Protein AF-A0A924PU69-F1 (afdb_monomer_lite)

Radius of gyration: 33.81 Å; chains: 1; bounding box: 84×43×95 Å

Structure (mmCIF, N/CA/C/O backbone):
data_AF-A0A924PU69-F1
#
_entry.id   AF-A0A924PU69-F1
#
loop_
_atom_site.group_PDB
_atom_site.id
_atom_site.type_symbol
_atom_site.label_atom_id
_atom_site.label_alt_id
_atom_site.label_comp_id
_atom_site.label_asym_id
_atom_site.label_entity_id
_atom_site.label_seq_id
_atom_site.pdbx_PDB_ins_code
_atom_site.Cartn_x
_atom_site.Cartn_y
_atom_site.Cartn_z
_atom_site.occupancy
_atom_site.B_iso_or_equiv
_atom_site.auth_seq_id
_atom_site.auth_comp_id
_atom_site.auth_asym_id
_atom_site.auth_atom_id
_atom_site.pdbx_PDB_model_num
ATOM 1 N N . MET A 1 1 ? -62.034 -9.593 63.056 1.00 43.59 1 MET A N 1
ATOM 2 C CA . MET A 1 1 ? -60.741 -10.066 62.522 1.00 43.59 1 MET A CA 1
ATOM 3 C C . MET A 1 1 ? -60.440 -9.205 61.308 1.00 43.59 1 MET A C 1
ATOM 5 O O . MET A 1 1 ? -61.109 -9.366 60.299 1.00 43.59 1 MET A O 1
ATOM 9 N N . ALA A 1 2 ? -59.582 -8.197 61.458 1.00 50.81 2 ALA A N 1
ATOM 10 C CA . ALA A 1 2 ? -59.195 -7.280 60.389 1.00 50.81 2 ALA A CA 1
ATOM 11 C C . ALA A 1 2 ? -57.712 -7.521 60.105 1.00 50.81 2 ALA A C 1
ATOM 13 O O . ALA A 1 2 ? -56.889 -7.278 60.982 1.00 50.81 2 ALA A O 1
ATOM 14 N N . GLU A 1 3 ? -57.392 -8.026 58.918 1.00 50.47 3 GLU A N 1
ATOM 15 C CA . GLU A 1 3 ? -56.014 -8.175 58.455 1.00 50.47 3 GLU A CA 1
ATOM 16 C C . GLU A 1 3 ? -55.889 -7.415 57.134 1.00 50.47 3 GLU A C 1
ATOM 18 O O . GLU A 1 3 ? -56.268 -7.891 56.068 1.00 50.47 3 GLU A O 1
ATOM 23 N N . SER A 1 4 ? -55.453 -6.161 57.232 1.00 48.72 4 SER A N 1
ATOM 24 C CA . SER A 1 4 ? -55.083 -5.322 56.097 1.00 48.72 4 SER 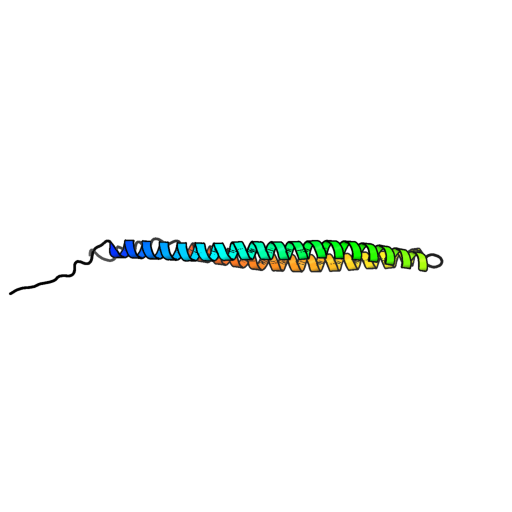A CA 1
ATOM 25 C C . SER A 1 4 ? -53.577 -5.448 55.882 1.00 48.72 4 SER A C 1
ATOM 27 O O . SER A 1 4 ? -52.792 -4.711 56.479 1.00 48.72 4 SER A O 1
ATOM 29 N N . THR A 1 5 ? -53.152 -6.389 55.042 1.00 56.16 5 THR A N 1
ATOM 30 C CA . THR A 1 5 ? -51.773 -6.434 54.544 1.00 56.16 5 THR A CA 1
ATOM 31 C C . THR A 1 5 ? -51.629 -5.434 53.399 1.00 56.16 5 THR A C 1
ATOM 33 O O . THR A 1 5 ? -51.824 -5.771 52.234 1.00 56.16 5 THR A O 1
ATOM 36 N N . THR A 1 6 ? -51.320 -4.181 53.725 1.00 53.06 6 THR A N 1
ATOM 37 C CA . THR A 1 6 ? -50.835 -3.182 52.761 1.00 53.06 6 THR A CA 1
ATOM 38 C C . THR A 1 6 ? -49.385 -3.509 52.382 1.00 53.06 6 THR A C 1
ATOM 40 O O . THR A 1 6 ? -48.520 -3.433 53.258 1.00 53.06 6 THR A O 1
ATOM 43 N N . PRO A 1 7 ? -49.073 -3.859 51.120 1.00 54.34 7 PRO A N 1
ATOM 44 C CA . PRO A 1 7 ? -47.693 -4.001 50.678 1.00 54.34 7 PRO A CA 1
ATOM 45 C C . PRO A 1 7 ? -47.061 -2.608 50.572 1.00 54.34 7 PRO A C 1
ATOM 47 O O . PRO A 1 7 ? -47.445 -1.778 49.748 1.00 54.34 7 PRO A O 1
ATOM 50 N N . SER A 1 8 ? -46.092 -2.331 51.434 1.00 52.59 8 SER A N 1
ATOM 51 C CA . SER A 1 8 ? -45.281 -1.118 51.409 1.00 52.59 8 SER A CA 1
ATOM 52 C C . SER A 1 8 ? -44.345 -1.140 50.194 1.00 52.59 8 SER A C 1
ATOM 54 O O . SER A 1 8 ? -43.310 -1.803 50.188 1.00 52.59 8 SER A O 1
ATOM 56 N N . THR A 1 9 ? -44.705 -0.398 49.144 1.00 57.53 9 THR A N 1
ATOM 57 C CA . THR A 1 9 ? -43.823 -0.137 47.995 1.00 57.53 9 THR A CA 1
ATOM 58 C C . THR A 1 9 ? -42.719 0.818 48.446 1.00 57.53 9 THR A C 1
ATOM 60 O O . THR A 1 9 ? -42.968 1.989 48.722 1.00 57.53 9 THR A O 1
ATOM 63 N N . SER A 1 10 ? -41.501 0.294 48.601 1.00 58.91 10 SER A N 1
ATOM 64 C CA . SER A 1 10 ? -40.357 1.061 49.096 1.00 58.91 10 SER A CA 1
ATOM 65 C C . SER A 1 10 ? -39.802 2.003 48.006 1.00 58.91 10 SER A C 1
ATOM 67 O O . SER A 1 10 ? -39.500 1.531 46.906 1.00 58.91 10 SER A O 1
ATOM 69 N N . PRO A 1 11 ? -39.574 3.301 48.299 1.00 57.31 11 PRO A N 1
ATOM 70 C CA . PRO A 1 11 ? -38.994 4.290 47.373 1.00 57.31 11 PRO A CA 1
ATOM 71 C C . PRO A 1 11 ? -37.596 3.945 46.819 1.00 57.31 11 PRO A C 1
ATOM 73 O O . PRO A 1 11 ? -37.102 4.613 45.916 1.00 57.31 11 PRO A O 1
ATOM 76 N N . GLY A 1 12 ? -36.941 2.899 47.337 1.00 59.97 12 GLY A N 1
ATOM 77 C CA . GLY A 1 12 ? -35.620 2.442 46.890 1.00 59.97 12 GLY A CA 1
ATOM 78 C C . GLY A 1 12 ? -35.606 1.525 45.657 1.00 59.97 12 GLY A C 1
ATOM 79 O O . GLY A 1 12 ? -34.523 1.200 45.174 1.00 59.97 12 GLY A O 1
ATOM 80 N N . GLY A 1 13 ? -36.765 1.094 45.138 1.00 74.31 13 GLY A N 1
ATOM 81 C CA . GLY A 1 13 ? -36.857 0.075 44.075 1.00 74.31 13 GLY A CA 1
ATOM 82 C C . GLY A 1 13 ? -36.405 0.521 42.674 1.00 74.31 13 GLY A C 1
ATOM 83 O O . GLY A 1 13 ? -35.825 -0.262 41.922 1.00 74.31 13 GLY A O 1
ATOM 84 N N . LEU A 1 14 ? -36.625 1.788 42.310 1.00 80.62 14 LEU A N 1
ATOM 85 C CA . LEU A 1 14 ? -36.206 2.337 41.009 1.00 80.62 14 LEU A CA 1
ATOM 86 C C . LEU A 1 14 ? -34.694 2.573 40.958 1.00 80.62 14 LEU A C 1
ATOM 88 O O . LEU A 1 14 ? -34.034 2.221 39.982 1.00 80.62 14 LEU A O 1
ATOM 92 N N . LEU A 1 15 ? -34.134 3.115 42.041 1.00 83.56 15 LEU A N 1
ATOM 93 C CA . LEU A 1 15 ? -32.702 3.378 42.154 1.00 83.56 15 LEU A CA 1
ATOM 94 C C . LEU A 1 15 ? -31.893 2.071 42.188 1.00 83.56 15 LEU A C 1
ATOM 96 O O . LEU A 1 15 ? -30.821 1.986 41.588 1.00 83.56 15 LEU A O 1
ATOM 100 N N . SER A 1 16 ? -32.418 1.033 42.847 1.00 78.56 16 SER A N 1
ATOM 101 C CA . SER A 1 16 ? -31.811 -0.301 42.846 1.00 78.56 16 SER A CA 1
ATOM 102 C C . SER A 1 16 ? -31.906 -0.979 41.476 1.00 78.56 16 SER A C 1
ATOM 104 O O . SER A 1 16 ? -30.924 -1.573 41.033 1.00 78.56 16 SER A O 1
ATOM 106 N N . SER A 1 17 ? -33.026 -0.818 40.763 1.00 81.38 17 SER A N 1
ATOM 107 C CA . SER A 1 17 ? -33.192 -1.315 39.390 1.00 81.38 17 SER A CA 1
ATOM 108 C C . SER A 1 17 ? -32.229 -0.634 38.417 1.00 81.38 17 SER A C 1
ATOM 110 O O . SER A 1 17 ? -31.565 -1.312 37.638 1.00 81.38 17 SER A O 1
ATOM 112 N N . LEU A 1 18 ? -32.063 0.690 38.512 1.00 86.69 18 LEU A N 1
ATOM 113 C CA . LEU A 1 18 ? -31.102 1.449 37.704 1.00 86.69 18 LEU A CA 1
ATOM 114 C C . LEU A 1 18 ? -29.659 1.007 37.977 1.00 86.69 18 LEU A C 1
ATOM 116 O O . LEU A 1 18 ? -28.864 0.828 37.056 1.00 86.69 18 LEU A O 1
ATOM 120 N N . ARG A 1 19 ? -29.323 0.776 39.249 1.00 83.12 19 ARG A N 1
ATOM 121 C CA . ARG A 1 19 ? -28.000 0.296 39.658 1.00 83.12 19 ARG A CA 1
ATOM 122 C C . ARG A 1 19 ? -27.737 -1.138 39.187 1.00 83.12 19 ARG A C 1
ATOM 124 O O . ARG A 1 19 ? -26.616 -1.439 38.784 1.00 83.12 19 ARG A O 1
ATOM 131 N N . GLY A 1 20 ? -28.763 -1.989 39.160 1.00 82.81 20 GLY A N 1
ATOM 132 C CA . GLY A 1 20 ? -28.712 -3.318 38.545 1.00 82.81 20 GLY A CA 1
ATOM 133 C C . GLY A 1 20 ? -28.534 -3.262 37.024 1.00 82.81 20 GLY A C 1
ATOM 134 O O . GLY A 1 20 ? -27.720 -4.003 36.471 1.00 82.81 20 GLY A O 1
ATOM 135 N N . LEU A 1 21 ? -29.220 -2.335 36.350 1.00 84.69 21 LEU A N 1
ATOM 136 C CA . LEU A 1 21 ? -29.079 -2.116 34.910 1.00 84.69 21 LEU A CA 1
ATOM 137 C C . LEU A 1 21 ? -27.658 -1.658 34.554 1.00 84.69 21 LEU A C 1
ATOM 139 O O . LEU A 1 21 ? -27.045 -2.215 33.650 1.00 84.69 21 LEU A O 1
ATOM 143 N N . MET A 1 22 ? -27.102 -0.707 35.312 1.00 86.69 22 MET A N 1
ATOM 144 C CA . MET A 1 22 ? -25.721 -0.236 35.152 1.00 86.69 22 MET A CA 1
ATOM 145 C C . MET A 1 22 ? -24.695 -1.343 35.406 1.00 86.69 22 MET A C 1
ATOM 147 O O . MET A 1 22 ? -23.738 -1.471 34.648 1.00 86.69 22 MET A O 1
ATOM 151 N N . ALA A 1 23 ? -24.900 -2.175 36.432 1.00 84.31 23 ALA A N 1
ATOM 152 C CA . ALA A 1 23 ? -24.034 -3.323 36.696 1.00 84.31 23 ALA A CA 1
ATOM 153 C C . ALA A 1 23 ? -24.072 -4.344 35.545 1.00 84.31 23 ALA A C 1
ATOM 155 O O . ALA A 1 23 ? -23.034 -4.862 35.137 1.00 84.31 23 ALA A O 1
ATOM 156 N N . THR A 1 24 ? -25.257 -4.580 34.977 1.00 84.44 24 THR A N 1
ATOM 157 C CA . THR A 1 24 ? -25.447 -5.480 33.830 1.00 84.44 24 THR A CA 1
ATOM 158 C C . THR A 1 24 ? -24.793 -4.916 32.568 1.00 84.44 24 THR A C 1
ATOM 160 O O . THR A 1 24 ? -24.069 -5.628 31.876 1.00 84.44 24 THR A O 1
ATOM 163 N N . LEU A 1 25 ? -24.979 -3.621 32.297 1.00 84.31 25 LEU A N 1
ATOM 164 C CA . LEU A 1 25 ? -24.319 -2.903 31.205 1.00 84.31 25 LEU A CA 1
ATOM 165 C C . LEU A 1 25 ? -22.800 -2.976 31.325 1.00 84.31 25 LEU A C 1
ATOM 167 O O . LEU A 1 25 ? -22.138 -3.305 30.346 1.00 84.31 25 LEU A O 1
ATOM 171 N N . LEU A 1 26 ? -22.252 -2.730 32.517 1.00 84.88 26 LEU A N 1
ATOM 172 C CA . LEU A 1 26 ? -20.813 -2.778 32.759 1.00 84.88 26 LEU A CA 1
ATOM 173 C C . LEU A 1 26 ? -20.249 -4.192 32.561 1.00 84.88 26 LEU A C 1
ATOM 175 O O . LEU A 1 26 ? -19.191 -4.342 31.954 1.00 84.88 26 LEU A O 1
ATOM 179 N N . ALA A 1 27 ? -20.977 -5.225 32.997 1.00 83.12 27 ALA A N 1
ATOM 180 C CA . ALA A 1 27 ? -20.601 -6.620 32.771 1.00 83.12 27 ALA A CA 1
ATOM 181 C C . ALA A 1 27 ? -20.597 -6.980 31.272 1.00 83.12 27 ALA A C 1
ATOM 183 O O . ALA A 1 27 ? -19.643 -7.583 30.771 1.00 83.12 27 ALA A O 1
ATOM 184 N N . ILE A 1 28 ? -21.623 -6.558 30.524 1.00 83.69 28 ILE A N 1
ATOM 185 C CA . ILE A 1 28 ? -21.691 -6.743 29.065 1.00 83.69 28 ILE A CA 1
ATOM 186 C C . ILE A 1 28 ? -20.539 -6.004 28.374 1.00 83.69 28 ILE A C 1
ATOM 188 O O . ILE A 1 28 ? -19.878 -6.573 27.502 1.00 83.69 28 ILE A O 1
ATOM 192 N N . PHE A 1 29 ? -20.260 -4.765 28.787 1.00 85.25 29 PHE A N 1
ATOM 193 C CA . PHE A 1 29 ? -19.162 -3.961 28.256 1.00 85.25 29 PHE A CA 1
ATOM 194 C C . PHE A 1 29 ? -17.815 -4.640 28.488 1.00 85.25 29 PHE A C 1
ATOM 196 O O . PHE A 1 29 ? -17.044 -4.807 27.549 1.00 85.25 29 PHE A O 1
ATOM 203 N N . GLN A 1 30 ? -17.550 -5.091 29.714 1.00 83.62 30 GLN A N 1
ATOM 204 C CA . GLN A 1 30 ? -16.302 -5.756 30.078 1.00 83.62 30 GLN A CA 1
ATOM 205 C C . GLN A 1 30 ? -16.067 -7.023 29.247 1.00 83.62 30 GLN A C 1
ATOM 207 O O . GLN A 1 30 ? -14.958 -7.254 28.771 1.00 83.62 30 GLN A O 1
ATOM 212 N N . THR A 1 31 ? -17.121 -7.807 29.013 1.00 80.25 31 THR A N 1
ATOM 213 C CA . THR A 1 31 ? -17.041 -9.040 28.219 1.00 80.25 31 THR A CA 1
ATOM 214 C C . THR A 1 31 ? -16.786 -8.743 26.738 1.00 80.25 31 THR A C 1
ATOM 216 O O . THR A 1 31 ? -15.955 -9.396 26.109 1.00 80.25 31 THR A O 1
ATOM 219 N N . ARG A 1 32 ? -17.450 -7.724 26.171 1.00 85.62 32 ARG A N 1
ATOM 220 C CA . ARG A 1 32 ? -17.212 -7.316 24.777 1.00 85.62 32 ARG A CA 1
ATOM 221 C C . ARG A 1 32 ? -15.856 -6.653 24.578 1.00 85.62 32 ARG A C 1
ATOM 223 O O . ARG A 1 32 ? -15.232 -6.916 23.561 1.00 85.62 32 ARG A O 1
ATOM 230 N N . LEU A 1 33 ? -15.375 -5.846 25.525 1.00 82.62 33 LEU A N 1
ATOM 231 C CA . LEU A 1 33 ? -14.024 -5.280 25.465 1.00 82.62 33 LEU A CA 1
ATOM 232 C C . LEU A 1 33 ? -12.956 -6.366 25.563 1.00 82.62 33 LEU A C 1
ATOM 234 O O . LEU A 1 33 ? -11.953 -6.266 24.869 1.00 82.62 33 LEU A O 1
ATOM 238 N N . ALA A 1 34 ? -13.168 -7.394 26.387 1.00 82.31 34 ALA A N 1
ATOM 239 C CA . ALA A 1 34 ? -12.254 -8.528 26.461 1.00 82.31 34 ALA A CA 1
ATOM 240 C C . ALA A 1 34 ? -12.177 -9.268 25.114 1.00 82.31 34 ALA A C 1
ATOM 242 O O . ALA A 1 34 ? -11.079 -9.528 24.634 1.00 82.31 34 ALA A O 1
ATOM 243 N N . LEU A 1 35 ? -13.323 -9.521 24.467 1.00 84.12 35 LEU A N 1
ATOM 244 C CA . LEU A 1 35 ? -13.366 -10.118 23.127 1.00 84.12 35 LEU A CA 1
ATOM 245 C C . LEU A 1 35 ? -12.735 -9.210 22.064 1.00 84.12 35 LEU A C 1
ATOM 247 O O . LEU A 1 35 ? -11.868 -9.667 21.329 1.00 84.12 35 LEU A O 1
ATOM 251 N N . LEU A 1 36 ? -13.096 -7.923 22.029 1.00 82.31 36 LEU A N 1
ATOM 252 C CA . LEU A 1 36 ? -12.522 -6.947 21.097 1.00 82.31 36 LEU A CA 1
ATOM 253 C C . LEU A 1 36 ? -11.011 -6.825 21.270 1.00 82.31 36 LEU A C 1
ATOM 255 O O . LEU A 1 36 ? -10.301 -6.758 20.278 1.00 82.31 36 LEU A O 1
ATOM 259 N N . ALA A 1 37 ? -10.506 -6.798 22.505 1.00 80.25 37 ALA A N 1
ATOM 260 C CA . ALA A 1 37 ? -9.074 -6.723 22.772 1.00 80.25 37 ALA A CA 1
ATOM 261 C C . ALA A 1 37 ? -8.337 -7.953 22.226 1.00 80.25 37 ALA A C 1
ATOM 263 O O . ALA A 1 37 ? -7.292 -7.804 21.594 1.00 80.25 37 ALA A O 1
ATOM 264 N N . THR A 1 38 ? -8.901 -9.149 22.417 1.00 81.69 38 THR A N 1
ATOM 265 C CA . THR A 1 38 ? -8.344 -10.393 21.872 1.00 81.69 38 THR A CA 1
ATOM 266 C C . THR A 1 38 ? -8.418 -10.438 20.343 1.00 81.69 38 THR A C 1
ATOM 268 O O . THR A 1 38 ? -7.422 -10.761 19.699 1.00 81.69 38 THR A O 1
ATOM 271 N N . GLU A 1 39 ? -9.548 -10.059 19.743 1.00 83.75 39 GLU A N 1
ATOM 272 C CA . GLU A 1 39 ? -9.703 -9.981 18.285 1.00 83.75 39 GLU A CA 1
ATOM 273 C C . GLU A 1 39 ? -8.733 -8.962 17.670 1.00 83.75 39 GLU A C 1
ATOM 275 O O . GLU A 1 39 ? -8.102 -9.247 16.657 1.00 83.75 39 GLU A O 1
ATOM 280 N N . LEU A 1 40 ? -8.543 -7.798 18.303 1.00 83.56 40 LEU A N 1
ATOM 281 C CA . LEU A 1 40 ? -7.610 -6.771 17.833 1.00 83.56 40 LEU A CA 1
ATOM 282 C C . LEU A 1 40 ? -6.158 -7.259 17.872 1.00 83.56 40 LEU A C 1
ATOM 284 O O . LEU A 1 40 ? -5.365 -6.909 16.998 1.00 83.56 40 LEU A O 1
ATOM 288 N N . GLU A 1 41 ? -5.794 -8.048 18.882 1.00 84.69 41 GLU A N 1
ATOM 289 C CA . GLU A 1 41 ? -4.459 -8.632 19.000 1.00 84.69 41 GLU A CA 1
ATOM 290 C C . GLU A 1 41 ? -4.203 -9.678 17.905 1.00 84.69 41 GLU A C 1
ATOM 292 O O . GLU A 1 41 ? -3.140 -9.666 17.271 1.00 84.69 41 GLU A O 1
ATOM 297 N N . GLU A 1 42 ? -5.197 -10.520 17.608 1.00 85.88 42 GLU A N 1
ATOM 298 C CA . GLU A 1 42 ? -5.125 -11.485 16.509 1.00 85.88 42 GLU A CA 1
ATOM 299 C C . GLU A 1 42 ? -5.072 -10.787 15.139 1.00 85.88 42 GLU A C 1
ATOM 301 O O . GLU A 1 42 ? -4.205 -11.088 14.309 1.00 85.88 42 GLU A O 1
ATOM 306 N N . GLU A 1 43 ? -5.947 -9.808 14.913 1.00 83.81 43 GLU A N 1
ATOM 307 C CA . GLU A 1 43 ? -6.023 -9.041 13.672 1.00 83.81 43 GLU A CA 1
ATOM 308 C C . GLU A 1 43 ? -4.730 -8.241 13.463 1.00 83.81 43 GLU A C 1
ATOM 310 O O . GLU A 1 43 ? -4.156 -8.262 12.377 1.00 83.81 43 GLU A O 1
ATOM 315 N N . LYS A 1 44 ? -4.160 -7.632 14.513 1.00 86.81 44 LYS A N 1
ATOM 316 C CA . LYS A 1 44 ? -2.852 -6.960 14.440 1.00 86.81 44 LYS A CA 1
ATOM 317 C C . LYS A 1 44 ? -1.749 -7.923 13.999 1.00 86.81 44 LYS A C 1
ATOM 319 O O . LYS A 1 44 ? -0.932 -7.554 13.155 1.00 86.81 44 LYS A O 1
ATOM 324 N N . LEU A 1 45 ? -1.684 -9.134 14.555 1.00 89.00 45 LEU A N 1
ATOM 325 C CA . LEU A 1 45 ? -0.694 -10.137 14.145 1.00 89.00 45 LEU A CA 1
ATOM 326 C C . LEU A 1 45 ? -0.893 -10.560 12.686 1.00 89.00 45 LEU A C 1
ATOM 328 O O . LEU A 1 45 ? 0.089 -10.707 11.952 1.00 89.00 45 LEU A O 1
ATOM 332 N N . ARG A 1 46 ? -2.147 -10.710 12.249 1.00 90.62 46 ARG A N 1
ATOM 333 C CA . ARG A 1 46 ? -2.508 -10.990 10.854 1.00 90.62 46 ARG A CA 1
ATOM 334 C C . ARG A 1 46 ? -2.063 -9.856 9.931 1.00 90.62 46 ARG A C 1
ATOM 336 O O . ARG A 1 46 ? -1.364 -10.128 8.955 1.00 90.62 46 ARG A O 1
ATOM 343 N N . LEU A 1 47 ? -2.372 -8.603 10.270 1.00 89.44 47 LEU A N 1
ATOM 344 C CA . LEU A 1 47 ? -1.928 -7.418 9.532 1.00 89.44 47 LEU A CA 1
ATOM 345 C C . LEU A 1 47 ? -0.405 -7.320 9.493 1.00 89.44 47 LEU A C 1
ATOM 347 O O . LEU A 1 47 ? 0.145 -7.078 8.427 1.00 89.44 47 LEU A O 1
ATOM 351 N N . LEU A 1 48 ? 0.292 -7.548 10.608 1.00 92.19 48 LEU A N 1
ATOM 352 C CA . LEU A 1 48 ? 1.757 -7.542 10.646 1.00 92.19 48 LEU A CA 1
ATOM 353 C C . LEU A 1 48 ? 2.350 -8.621 9.741 1.00 92.19 48 LEU A C 1
ATOM 355 O O . LEU A 1 48 ? 3.314 -8.351 9.031 1.00 92.19 48 LEU A O 1
ATOM 359 N N . LYS A 1 49 ? 1.765 -9.824 9.718 1.00 92.69 49 LYS A N 1
ATOM 360 C CA . LYS A 1 49 ? 2.172 -10.895 8.797 1.00 92.69 49 LYS A CA 1
ATOM 361 C C . LYS A 1 49 ? 1.972 -10.492 7.341 1.00 92.69 49 LYS A C 1
ATOM 363 O O . LYS A 1 49 ? 2.888 -10.663 6.540 1.00 92.69 49 LYS A O 1
ATOM 368 N N . VAL A 1 50 ? 0.797 -9.965 7.003 1.00 94.19 50 VAL A N 1
ATOM 369 C CA . VAL A 1 50 ? 0.482 -9.499 5.645 1.00 94.19 50 VAL A CA 1
ATOM 370 C C . VAL A 1 50 ? 1.399 -8.346 5.247 1.00 94.19 50 VAL A C 1
ATOM 372 O O . VAL A 1 50 ? 1.905 -8.343 4.133 1.00 94.19 50 VAL A O 1
ATOM 375 N N . LEU A 1 51 ? 1.681 -7.410 6.153 1.00 93.31 51 LEU A N 1
ATOM 376 C CA . LEU A 1 51 ? 2.576 -6.283 5.910 1.00 93.31 51 LEU A CA 1
ATOM 377 C C . LEU A 1 51 ? 4.025 -6.745 5.729 1.00 93.31 51 LEU A C 1
ATOM 379 O O . LEU A 1 51 ? 4.698 -6.281 4.814 1.00 93.31 51 LEU A O 1
ATOM 383 N N . ALA A 1 52 ? 4.494 -7.689 6.548 1.00 95.00 52 ALA A N 1
ATOM 384 C CA . ALA A 1 52 ? 5.831 -8.262 6.432 1.00 95.00 52 ALA A CA 1
ATOM 385 C C . ALA A 1 52 ? 6.008 -9.001 5.097 1.00 95.00 52 ALA A C 1
ATOM 387 O O . ALA A 1 52 ? 6.940 -8.711 4.349 1.00 95.00 52 ALA A O 1
ATOM 388 N N . TRP A 1 53 ? 5.089 -9.909 4.754 1.00 95.81 53 TRP A N 1
ATOM 389 C CA . TRP A 1 53 ? 5.129 -10.619 3.473 1.00 95.81 53 TRP A CA 1
ATOM 390 C C . TRP A 1 53 ? 4.892 -9.695 2.280 1.00 95.81 53 TRP A C 1
ATOM 392 O O . TRP A 1 53 ? 5.542 -9.854 1.251 1.00 95.81 53 TRP A O 1
ATOM 402 N N . GLY A 1 54 ? 4.020 -8.699 2.424 1.00 94.25 54 GLY A N 1
ATOM 403 C CA . GLY A 1 54 ? 3.802 -7.653 1.432 1.00 94.25 54 GLY A CA 1
ATOM 404 C C . GLY A 1 54 ? 5.071 -6.845 1.172 1.00 94.25 54 GLY A C 1
ATOM 405 O O . GLY A 1 54 ? 5.421 -6.626 0.018 1.00 94.25 54 GLY A O 1
ATOM 406 N N . ALA A 1 55 ? 5.817 -6.476 2.217 1.00 94.88 55 ALA A N 1
ATOM 407 C CA . ALA A 1 55 ? 7.100 -5.791 2.085 1.00 94.88 55 ALA A CA 1
ATOM 408 C C . ALA A 1 55 ? 8.147 -6.664 1.376 1.00 94.88 55 ALA A C 1
ATOM 410 O O . ALA A 1 55 ? 8.821 -6.185 0.466 1.00 94.88 55 ALA A O 1
ATOM 411 N N . VAL A 1 56 ? 8.248 -7.951 1.733 1.00 96.75 56 VAL A N 1
ATOM 412 C CA . VAL A 1 56 ? 9.135 -8.907 1.044 1.00 96.75 56 VAL A CA 1
ATOM 413 C C . VAL A 1 56 ? 8.758 -9.033 -0.434 1.00 96.75 56 VAL A C 1
ATOM 415 O O . VAL A 1 56 ? 9.631 -8.947 -1.295 1.00 96.75 56 VAL A O 1
ATOM 418 N N . ALA A 1 57 ? 7.469 -9.184 -0.743 1.00 94.50 57 ALA A N 1
ATOM 419 C CA . ALA A 1 57 ? 6.976 -9.290 -2.113 1.00 94.50 57 ALA A CA 1
ATOM 420 C C . ALA A 1 57 ? 7.233 -8.010 -2.925 1.00 94.50 57 ALA A C 1
ATOM 422 O O . ALA A 1 57 ? 7.670 -8.096 -4.070 1.00 94.50 57 ALA A O 1
ATOM 423 N N . LEU A 1 58 ? 7.020 -6.828 -2.335 1.00 93.38 58 LEU A N 1
ATOM 424 C CA . LEU A 1 58 ? 7.325 -5.541 -2.966 1.00 93.38 58 LEU A CA 1
ATOM 425 C C . LEU A 1 58 ? 8.823 -5.376 -3.228 1.00 93.38 58 LEU A C 1
ATOM 427 O O . LEU A 1 58 ? 9.200 -4.903 -4.297 1.00 93.38 58 LEU A O 1
ATOM 431 N N . LEU A 1 59 ? 9.677 -5.790 -2.290 1.00 96.25 59 LEU A N 1
ATOM 432 C CA . LEU A 1 59 ? 11.128 -5.697 -2.437 1.00 96.25 59 LEU A CA 1
ATOM 433 C C . LEU A 1 59 ? 11.640 -6.637 -3.533 1.00 96.25 59 LEU A C 1
ATOM 435 O O . LEU A 1 59 ? 12.343 -6.192 -4.439 1.00 96.25 59 LEU A O 1
ATOM 439 N N . LEU A 1 60 ? 11.261 -7.918 -3.489 1.00 94.88 60 LEU A N 1
ATOM 440 C CA . LEU A 1 60 ? 11.652 -8.899 -4.507 1.00 94.88 60 LEU A CA 1
ATOM 441 C C . LEU A 1 60 ? 11.070 -8.544 -5.879 1.00 94.88 60 LEU A C 1
ATOM 443 O O . LEU A 1 60 ? 11.788 -8.578 -6.875 1.00 94.88 60 LEU A O 1
ATOM 447 N N . GLY A 1 61 ? 9.789 -8.175 -5.933 1.00 92.88 61 GLY A N 1
ATOM 448 C CA . GLY A 1 61 ? 9.117 -7.765 -7.163 1.00 92.88 61 GLY A CA 1
ATOM 449 C C . GLY A 1 61 ? 9.727 -6.501 -7.764 1.00 92.88 61 GLY A C 1
ATOM 450 O O . GLY A 1 61 ? 10.007 -6.471 -8.959 1.00 92.88 61 GLY A O 1
ATOM 451 N N . GLY A 1 62 ? 10.008 -5.485 -6.942 1.00 92.06 62 GLY A N 1
ATOM 452 C CA . GLY A 1 62 ? 10.676 -4.255 -7.368 1.00 92.06 62 GLY A CA 1
ATOM 453 C C . GLY A 1 62 ? 12.085 -4.514 -7.900 1.00 92.06 62 GLY A C 1
ATOM 454 O O . GLY A 1 62 ? 12.434 -4.023 -8.971 1.00 92.06 62 GLY A O 1
ATOM 455 N N . MET A 1 63 ? 12.868 -5.350 -7.213 1.00 93.44 63 MET A N 1
ATOM 456 C CA . MET A 1 63 ? 14.197 -5.758 -7.677 1.00 93.44 63 MET A CA 1
ATOM 457 C C . MET A 1 63 ? 14.127 -6.530 -9.003 1.00 93.44 63 MET A C 1
ATOM 459 O O . MET A 1 63 ? 14.882 -6.242 -9.929 1.00 93.44 63 MET A O 1
ATOM 463 N N . GLY A 1 64 ? 13.194 -7.478 -9.125 1.00 93.56 64 GLY A N 1
ATOM 464 C CA . GLY A 1 64 ? 12.957 -8.217 -10.366 1.00 93.56 64 GLY A CA 1
ATOM 465 C C . GLY A 1 64 ? 12.556 -7.299 -11.519 1.00 93.56 64 GLY A C 1
ATOM 466 O O . GLY A 1 64 ? 13.050 -7.459 -12.632 1.00 93.56 64 GLY A O 1
ATOM 467 N N . LEU A 1 65 ? 11.725 -6.290 -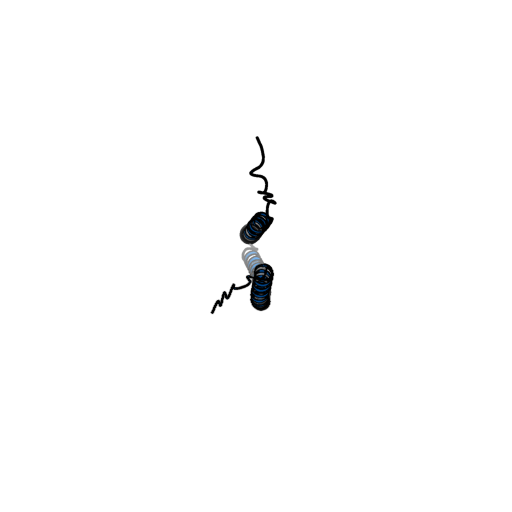11.249 1.00 91.75 65 LEU A N 1
ATOM 468 C CA . LEU A 1 65 ? 11.311 -5.303 -12.240 1.00 91.75 65 LEU A CA 1
ATOM 469 C C . LEU A 1 65 ? 12.481 -4.413 -12.686 1.00 91.75 65 LEU A C 1
ATOM 471 O O . LEU A 1 65 ? 12.629 -4.168 -13.881 1.00 91.75 65 LEU A O 1
ATOM 475 N N . LEU A 1 66 ? 13.349 -3.988 -11.760 1.00 92.25 66 LEU A N 1
ATOM 476 C CA . LEU A 1 66 ? 14.590 -3.272 -12.082 1.00 92.25 66 LEU A CA 1
ATOM 477 C C . LEU A 1 66 ? 15.536 -4.123 -12.938 1.00 92.25 66 LEU A C 1
ATOM 479 O O . LEU A 1 66 ? 16.082 -3.629 -13.924 1.00 92.25 66 LEU A O 1
ATOM 483 N N . PHE A 1 67 ? 15.710 -5.406 -12.609 1.00 91.31 67 PHE A N 1
ATOM 484 C CA . PHE A 1 67 ? 16.527 -6.306 -13.422 1.00 91.31 67 PHE A CA 1
ATOM 485 C C . PHE A 1 67 ? 15.926 -6.556 -14.802 1.00 91.31 67 PHE A C 1
ATOM 487 O O . PHE A 1 67 ? 16.661 -6.516 -15.783 1.00 91.31 67 PHE A O 1
ATOM 494 N N . ALA A 1 68 ? 14.612 -6.761 -14.910 1.00 88.00 68 ALA A N 1
ATOM 495 C CA . ALA A 1 68 ? 13.934 -6.900 -16.196 1.00 88.00 68 ALA A CA 1
ATOM 496 C C . ALA A 1 68 ? 14.097 -5.634 -17.049 1.00 88.00 68 ALA A C 1
ATOM 498 O O . ALA A 1 68 ? 14.382 -5.715 -18.242 1.00 88.00 68 ALA A O 1
ATOM 499 N N . ALA A 1 69 ? 13.991 -4.462 -16.423 1.00 90.00 69 ALA A N 1
ATOM 500 C CA . ALA A 1 69 ? 14.209 -3.182 -17.071 1.00 90.00 69 ALA A CA 1
ATOM 501 C C . ALA A 1 69 ? 15.631 -3.027 -17.613 1.00 90.00 69 ALA A C 1
ATOM 503 O O . ALA A 1 69 ? 15.815 -2.671 -18.779 1.00 90.00 69 ALA A O 1
ATOM 504 N N . ALA A 1 70 ? 16.630 -3.334 -16.785 1.00 89.31 70 ALA A N 1
ATOM 505 C CA . ALA A 1 70 ? 18.029 -3.335 -17.187 1.00 89.31 70 ALA A CA 1
ATOM 506 C C . ALA A 1 70 ? 18.285 -4.359 -18.300 1.00 89.31 70 ALA A C 1
ATOM 508 O O . ALA A 1 70 ? 18.916 -4.026 -19.296 1.00 89.31 70 ALA A O 1
ATOM 509 N N . PHE A 1 71 ? 17.739 -5.570 -18.177 1.00 88.50 71 PHE A N 1
ATOM 510 C CA . PHE A 1 71 ? 17.860 -6.630 -19.175 1.00 88.50 71 PHE A CA 1
ATOM 511 C C . PHE A 1 71 ? 17.297 -6.201 -20.532 1.00 88.50 71 PHE A C 1
ATOM 513 O O . PHE A 1 71 ? 18.000 -6.293 -21.530 1.00 88.50 71 PHE A O 1
ATOM 520 N N . ILE A 1 72 ? 16.072 -5.665 -20.572 1.00 87.06 72 ILE A N 1
ATOM 521 C CA . ILE A 1 72 ? 15.454 -5.144 -21.802 1.00 87.06 72 ILE A CA 1
ATOM 522 C C . ILE A 1 72 ? 16.281 -3.986 -22.366 1.00 87.06 72 ILE A C 1
ATOM 524 O O . ILE A 1 72 ? 16.529 -3.927 -23.567 1.00 87.06 72 ILE A O 1
ATOM 528 N N . THR A 1 73 ? 16.748 -3.083 -21.504 1.00 88.00 73 THR A N 1
ATOM 529 C CA . THR A 1 73 ? 17.574 -1.946 -21.923 1.00 88.00 73 THR A CA 1
ATOM 530 C C . THR A 1 73 ? 18.869 -2.415 -22.578 1.00 88.00 73 THR A C 1
ATOM 532 O O . THR A 1 73 ? 19.201 -1.920 -23.648 1.00 88.00 73 THR A O 1
ATOM 535 N N . VAL A 1 74 ? 19.570 -3.380 -21.973 1.00 87.81 74 VAL A N 1
ATOM 536 C CA . VAL A 1 74 ? 20.803 -3.975 -22.512 1.00 87.81 74 VAL A CA 1
ATOM 537 C C . VAL A 1 74 ? 20.520 -4.739 -23.804 1.00 87.81 74 VAL A C 1
ATOM 539 O O . VAL A 1 74 ? 21.269 -4.596 -24.764 1.00 87.81 74 VAL A O 1
ATOM 542 N N . LEU A 1 75 ? 19.421 -5.494 -23.863 1.00 86.25 75 LEU A N 1
ATOM 543 C CA . LEU A 1 75 ? 19.043 -6.286 -25.034 1.00 86.25 75 LEU A CA 1
ATOM 544 C C . LEU A 1 75 ? 18.818 -5.417 -26.282 1.00 86.25 75 LEU A C 1
ATOM 546 O O . LEU A 1 75 ? 19.200 -5.812 -27.378 1.00 86.25 75 LEU A O 1
ATOM 550 N N . PHE A 1 76 ? 18.229 -4.229 -26.117 1.00 84.69 76 PHE A N 1
ATOM 551 C CA . PHE A 1 76 ? 17.953 -3.282 -27.208 1.00 84.69 76 PHE A CA 1
ATOM 552 C C . PHE A 1 76 ? 18.989 -2.145 -27.316 1.00 84.69 76 PHE A C 1
ATOM 554 O O . PHE A 1 76 ? 18.800 -1.189 -28.078 1.00 84.69 76 PHE A O 1
ATOM 561 N N . TRP A 1 77 ? 20.087 -2.230 -26.558 1.00 79.56 77 TRP A N 1
ATOM 562 C CA . TRP A 1 77 ? 21.059 -1.148 -26.411 1.00 79.56 77 TRP A CA 1
ATOM 563 C C . TRP A 1 77 ? 21.845 -0.847 -27.687 1.00 79.56 77 TRP A C 1
ATOM 565 O O . TRP A 1 77 ? 22.245 0.290 -27.893 1.00 79.56 77 TRP A O 1
ATOM 575 N N . ASP A 1 78 ? 22.104 -1.801 -28.570 1.00 79.12 78 ASP A N 1
ATOM 576 C CA . ASP A 1 78 ? 22.984 -1.498 -29.708 1.00 79.12 78 ASP A CA 1
ATOM 577 C C . ASP A 1 78 ? 22.314 -0.662 -30.801 1.00 79.12 78 ASP A C 1
ATOM 579 O O . ASP A 1 78 ? 22.984 0.125 -31.465 1.00 79.12 78 ASP A O 1
ATOM 583 N N . GLU A 1 79 ? 20.991 -0.731 -30.918 1.00 77.06 79 GLU A N 1
ATOM 584 C CA . GLU A 1 79 ? 20.278 -0.150 -32.058 1.00 77.06 79 GLU A CA 1
ATOM 585 C C . GLU A 1 79 ? 19.351 1.010 -31.651 1.00 77.06 79 GLU A C 1
ATOM 587 O O . GLU A 1 79 ? 19.200 1.979 -32.391 1.00 77.06 79 GLU A O 1
ATOM 592 N N . HIS A 1 80 ? 18.777 0.978 -30.438 1.00 79.19 80 HIS A N 1
ATOM 593 C CA . HIS A 1 80 ? 17.714 1.908 -30.035 1.00 79.19 80 HIS A CA 1
ATOM 594 C C . HIS A 1 80 ? 17.801 2.357 -28.559 1.00 79.19 80 HIS A C 1
ATOM 596 O O . HIS A 1 80 ? 16.786 2.425 -27.862 1.00 79.19 80 HIS A O 1
ATOM 602 N N . ARG A 1 81 ? 19.001 2.721 -28.074 1.00 82.31 81 ARG A N 1
ATOM 603 C CA . ARG A 1 81 ? 19.284 3.119 -26.665 1.00 82.31 81 ARG A CA 1
ATOM 604 C C . ARG A 1 81 ? 18.243 4.052 -26.052 1.00 82.31 81 ARG A C 1
ATOM 606 O O . ARG A 1 81 ? 17.701 3.763 -24.988 1.00 82.31 81 ARG A O 1
ATOM 613 N N . LEU A 1 82 ? 17.969 5.175 -26.723 1.00 82.12 82 LEU A N 1
ATOM 614 C CA . LEU A 1 82 ? 17.055 6.203 -26.216 1.00 82.12 82 LEU A CA 1
ATOM 615 C C . LEU A 1 82 ? 15.603 5.715 -26.161 1.00 82.12 82 LEU A C 1
ATOM 617 O O . LEU A 1 82 ? 14.893 6.044 -25.214 1.00 82.12 82 LEU A O 1
ATOM 621 N N . LEU A 1 83 ? 15.163 4.924 -27.145 1.00 84.00 83 LEU A N 1
ATOM 622 C CA . LEU A 1 83 ? 13.802 4.381 -27.170 1.00 84.00 83 LEU A CA 1
ATOM 623 C C . LEU A 1 83 ? 13.609 3.309 -26.097 1.00 84.00 83 LEU A C 1
ATOM 625 O O . LEU A 1 83 ? 12.593 3.335 -25.410 1.00 84.00 83 LEU A O 1
ATOM 629 N N . ALA A 1 84 ? 14.582 2.413 -25.907 1.00 85.50 84 ALA A N 1
ATOM 630 C CA . ALA A 1 84 ? 14.524 1.395 -24.859 1.00 85.50 84 ALA A CA 1
ATOM 631 C C . ALA A 1 84 ? 14.437 2.040 -23.465 1.00 85.50 84 ALA A C 1
ATOM 633 O O . ALA A 1 84 ? 13.563 1.692 -22.669 1.00 85.50 84 ALA A O 1
ATOM 634 N N . LEU A 1 85 ? 15.278 3.050 -23.208 1.00 86.50 85 LEU A N 1
ATOM 635 C CA . LEU A 1 85 ? 15.260 3.798 -21.953 1.00 86.50 85 LEU A CA 1
ATOM 636 C C . LEU A 1 85 ? 13.949 4.581 -21.774 1.00 86.50 85 LEU A C 1
ATOM 638 O O . LEU A 1 85 ? 13.363 4.569 -20.693 1.00 86.50 85 LEU A O 1
ATOM 642 N N . GLY A 1 86 ? 13.471 5.233 -22.838 1.00 86.38 86 GLY A N 1
ATOM 643 C CA . GLY A 1 86 ? 12.247 6.032 -22.831 1.00 86.38 86 GLY A CA 1
ATOM 644 C C . GLY A 1 86 ? 10.989 5.202 -22.584 1.00 86.38 86 GLY A C 1
ATOM 645 O O . GLY A 1 86 ? 10.170 5.574 -21.746 1.00 86.38 86 GLY A O 1
ATOM 646 N N . LEU A 1 87 ? 10.851 4.052 -23.252 1.00 88.31 87 LEU A N 1
ATOM 647 C CA . LEU A 1 87 ? 9.731 3.130 -23.041 1.00 88.31 87 LEU A C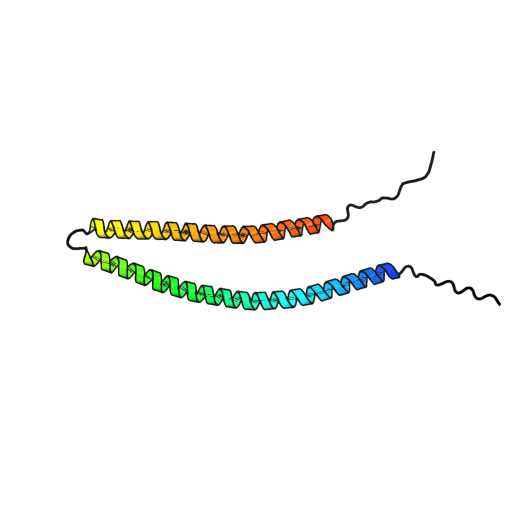A 1
ATOM 648 C C . LEU A 1 87 ? 9.732 2.567 -21.623 1.00 88.31 87 LEU A C 1
ATOM 650 O O . LEU A 1 87 ? 8.684 2.519 -20.981 1.00 88.31 87 LEU A O 1
ATOM 654 N N . MET A 1 88 ? 10.905 2.189 -21.117 1.00 88.00 88 MET A N 1
ATOM 655 C CA . MET A 1 88 ? 11.032 1.672 -19.762 1.00 88.00 88 MET A CA 1
ATOM 656 C C . MET A 1 88 ? 10.682 2.743 -18.721 1.00 88.00 88 MET A C 1
ATOM 658 O O . MET A 1 88 ? 9.891 2.492 -17.814 1.00 88.00 88 MET A O 1
ATOM 662 N N . ALA A 1 89 ? 11.193 3.965 -18.887 1.00 87.56 89 ALA A N 1
ATOM 663 C CA . ALA A 1 89 ? 10.862 5.089 -18.017 1.00 87.56 89 ALA A CA 1
ATOM 664 C C . ALA A 1 89 ? 9.358 5.404 -18.037 1.00 87.56 89 ALA A C 1
ATOM 666 O O . ALA A 1 89 ? 8.740 5.512 -16.977 1.00 87.56 89 ALA A O 1
ATOM 667 N N . ALA A 1 90 ? 8.748 5.488 -19.224 1.00 89.00 90 ALA A N 1
ATOM 668 C CA . ALA A 1 90 ? 7.312 5.719 -19.367 1.00 89.00 90 ALA A CA 1
ATOM 669 C C . ALA A 1 90 ? 6.488 4.611 -18.692 1.00 89.00 90 ALA A C 1
ATOM 671 O O . ALA A 1 90 ? 5.526 4.903 -17.980 1.00 89.00 90 ALA A O 1
ATOM 672 N N . PHE A 1 91 ? 6.896 3.351 -18.857 1.00 92.00 91 PHE A N 1
ATOM 673 C CA . PHE A 1 91 ? 6.268 2.204 -18.209 1.00 92.00 91 PHE A CA 1
ATOM 674 C C . PHE A 1 91 ? 6.315 2.308 -16.677 1.00 92.00 91 PHE A C 1
ATOM 676 O O . PHE A 1 91 ? 5.276 2.173 -16.029 1.00 92.00 91 PHE A O 1
ATOM 683 N N . PHE A 1 92 ? 7.476 2.611 -16.086 1.00 89.69 92 PHE A N 1
ATOM 684 C CA . PHE A 1 92 ? 7.591 2.779 -14.632 1.00 89.69 92 PHE A CA 1
ATOM 685 C C . PHE A 1 92 ? 6.768 3.955 -14.103 1.00 89.69 92 PHE A C 1
ATOM 687 O O . PHE A 1 92 ? 6.141 3.830 -13.051 1.00 89.69 92 PHE A O 1
ATOM 694 N N . VAL A 1 93 ? 6.733 5.080 -14.823 1.00 90.50 93 VAL A N 1
ATOM 695 C CA . VAL A 1 93 ? 5.921 6.246 -14.439 1.00 90.50 93 VAL A CA 1
ATOM 696 C C . VAL A 1 93 ? 4.432 5.896 -14.448 1.00 90.50 93 VAL A C 1
ATOM 698 O O . VAL A 1 93 ? 3.733 6.173 -13.473 1.00 90.50 93 VAL A O 1
ATOM 701 N N . LEU A 1 94 ? 3.949 5.230 -15.500 1.00 92.94 94 LEU A N 1
ATOM 702 C CA . LEU A 1 94 ? 2.563 4.762 -15.588 1.00 92.94 94 LEU A CA 1
ATOM 703 C C . LEU A 1 94 ? 2.226 3.766 -14.472 1.00 92.94 94 LEU A C 1
ATOM 705 O O . LEU A 1 94 ? 1.205 3.921 -13.800 1.00 92.94 94 LEU A O 1
ATOM 709 N N . ALA A 1 95 ? 3.095 2.781 -14.232 1.00 91.56 95 ALA A N 1
ATOM 710 C CA . ALA A 1 95 ? 2.916 1.804 -13.161 1.00 91.56 95 ALA A CA 1
ATOM 711 C C . ALA A 1 95 ? 2.852 2.481 -11.781 1.00 91.56 95 ALA A C 1
ATOM 713 O O . ALA A 1 95 ? 1.974 2.161 -10.979 1.00 91.56 95 ALA A O 1
ATOM 714 N N . CYS A 1 96 ? 3.722 3.464 -11.530 1.00 90.62 96 CYS A N 1
ATOM 715 C CA . CYS A 1 96 ? 3.716 4.270 -10.311 1.00 90.62 96 CYS A CA 1
ATOM 716 C C . CYS A 1 96 ? 2.395 5.038 -10.147 1.00 90.62 96 CYS A C 1
ATOM 718 O O . CYS A 1 96 ? 1.769 4.979 -9.090 1.00 90.62 96 CYS A O 1
ATOM 720 N N . MET A 1 97 ? 1.910 5.693 -11.204 1.00 92.00 97 MET A N 1
ATOM 721 C CA . MET A 1 97 ? 0.664 6.464 -11.167 1.00 92.00 97 MET A CA 1
ATOM 722 C C . MET A 1 97 ? -0.562 5.576 -10.874 1.00 92.00 97 MET A C 1
ATOM 724 O O . MET A 1 97 ? -1.436 5.937 -10.078 1.00 92.00 97 MET A O 1
ATOM 728 N N . VAL A 1 98 ? -0.606 4.370 -11.451 1.00 92.62 98 VAL A N 1
ATOM 729 C CA . VAL A 1 98 ? -1.643 3.367 -11.149 1.00 92.62 98 VAL A CA 1
ATOM 730 C C . VAL A 1 98 ? -1.530 2.866 -9.705 1.00 92.62 98 VAL A C 1
ATOM 732 O O . VAL A 1 98 ? -2.544 2.744 -9.019 1.00 92.62 98 VAL A O 1
ATOM 735 N N . ALA A 1 99 ? -0.318 2.609 -9.208 1.00 90.25 99 ALA A N 1
ATOM 736 C CA . ALA A 1 99 ? -0.111 2.175 -7.828 1.00 90.25 99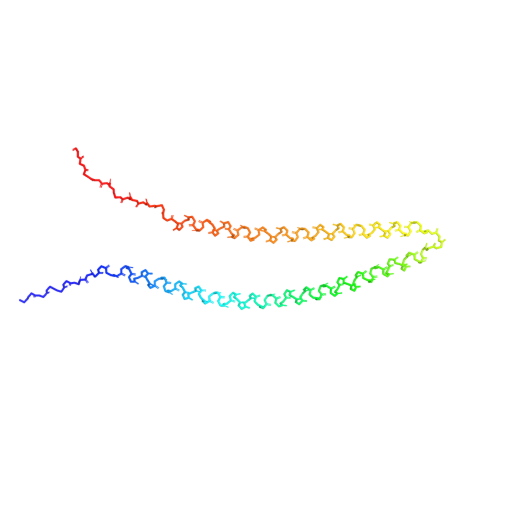 ALA A CA 1
ATOM 737 C C . ALA A 1 99 ? -0.565 3.242 -6.814 1.00 90.25 99 ALA A C 1
ATOM 739 O O . ALA A 1 99 ? -1.301 2.921 -5.881 1.00 90.25 99 ALA A O 1
ATOM 740 N N . VAL A 1 100 ? -0.203 4.512 -7.031 1.00 88.06 100 VAL A N 1
ATOM 741 C CA . VAL A 1 100 ? -0.603 5.640 -6.170 1.00 88.06 100 VAL A CA 1
ATOM 742 C C . VAL A 1 100 ? -2.115 5.855 -6.194 1.00 88.06 100 VAL A C 1
ATOM 744 O O . VAL A 1 100 ? -2.726 6.015 -5.140 1.00 88.06 100 VAL A O 1
ATOM 747 N N . SER A 1 101 ? -2.747 5.820 -7.370 1.00 90.69 101 SER A N 1
ATOM 748 C CA . SER A 1 101 ? -4.206 5.987 -7.470 1.00 90.69 101 SER A CA 1
ATOM 749 C C . SER A 1 101 ? -4.969 4.871 -6.749 1.00 90.69 101 SER A C 1
ATOM 751 O O . SER A 1 101 ? -5.919 5.157 -6.019 1.00 90.69 101 SER A O 1
ATOM 753 N N . ARG A 1 102 ? -4.519 3.613 -6.866 1.00 90.06 102 ARG A N 1
ATOM 754 C CA . ARG A 1 102 ? -5.100 2.489 -6.113 1.00 90.06 102 ARG A CA 1
ATOM 755 C C . ARG A 1 102 ? -4.873 2.620 -4.611 1.00 90.06 102 ARG A C 1
ATOM 757 O O . ARG A 1 102 ? -5.820 2.432 -3.851 1.00 90.06 102 ARG A O 1
ATOM 764 N N . ALA A 1 103 ? -3.662 2.974 -4.180 1.00 85.25 103 ALA A N 1
ATOM 765 C CA . ALA A 1 103 ? -3.370 3.205 -2.768 1.00 85.25 103 ALA A CA 1
ATOM 766 C C . ALA A 1 103 ? -4.291 4.292 -2.190 1.00 85.25 103 ALA A C 1
ATOM 768 O O . ALA A 1 103 ? -4.979 4.052 -1.201 1.00 85.25 103 ALA A O 1
ATOM 769 N N . ASN A 1 104 ? -4.417 5.434 -2.868 1.00 85.88 104 ASN A N 1
ATOM 770 C CA . ASN A 1 104 ? -5.297 6.520 -2.437 1.00 85.88 104 ASN A CA 1
ATOM 771 C C . ASN A 1 104 ? -6.776 6.114 -2.382 1.00 85.88 104 ASN A C 1
ATOM 773 O O . ASN A 1 104 ? -7.490 6.565 -1.487 1.00 85.88 104 ASN A O 1
ATOM 777 N N . ALA A 1 105 ? -7.251 5.279 -3.310 1.00 81.75 105 ALA A N 1
ATOM 778 C CA . ALA A 1 105 ? -8.628 4.785 -3.291 1.00 81.75 105 ALA A CA 1
ATOM 779 C C . ALA A 1 105 ? -8.904 3.904 -2.058 1.00 81.75 105 ALA A C 1
ATOM 781 O O . ALA A 1 105 ? -9.929 4.065 -1.397 1.00 81.75 105 ALA A O 1
ATOM 782 N N . HIS A 1 106 ? -7.967 3.019 -1.701 1.00 78.19 106 HIS A N 1
ATOM 783 C CA . HIS A 1 106 ? -8.097 2.167 -0.516 1.00 78.19 106 HIS A CA 1
ATOM 784 C C . HIS A 1 106 ? -8.072 2.962 0.795 1.00 78.19 106 HIS A C 1
ATOM 786 O O . HIS A 1 106 ? -8.833 2.656 1.711 1.00 78.19 106 HIS A O 1
ATOM 792 N N . TRP A 1 107 ? -7.237 4.000 0.883 1.00 71.75 107 TRP A N 1
ATOM 793 C CA . TRP A 1 107 ? -7.132 4.828 2.087 1.00 71.75 107 TRP A CA 1
ATOM 794 C C . TRP A 1 107 ? -8.403 5.651 2.320 1.00 71.75 107 TRP A C 1
ATOM 796 O O . TRP A 1 107 ? -8.910 5.695 3.438 1.00 71.75 107 TRP A O 1
ATOM 806 N N . GLN A 1 108 ? -8.975 6.229 1.260 1.00 76.12 108 GLN A N 1
ATOM 807 C CA . GLN A 1 108 ? -10.221 6.997 1.354 1.00 76.12 108 GLN A CA 1
ATOM 808 C C . GLN A 1 108 ? -11.417 6.134 1.782 1.00 76.12 108 GLN A C 1
ATOM 810 O O . GLN A 1 108 ? -12.225 6.572 2.602 1.00 76.12 108 GLN A O 1
A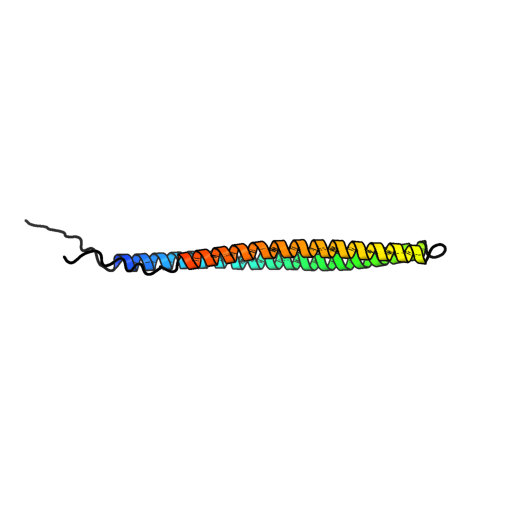TOM 815 N N . ALA A 1 109 ? -11.511 4.895 1.290 1.00 68.94 109 ALA A N 1
ATOM 816 C CA . ALA A 1 109 ? -12.572 3.970 1.691 1.00 68.94 109 ALA A CA 1
ATOM 817 C C . ALA A 1 109 ? -12.502 3.608 3.188 1.00 68.94 109 ALA A C 1
ATOM 819 O O . ALA A 1 109 ? -13.533 3.538 3.857 1.00 68.94 109 ALA A O 1
ATOM 820 N N . ALA A 1 110 ? -11.294 3.428 3.734 1.00 61.38 110 ALA A N 1
ATOM 821 C CA . ALA A 1 110 ? -11.098 3.101 5.146 1.00 61.38 110 ALA A CA 1
ATOM 822 C C . ALA A 1 110 ? -11.463 4.268 6.086 1.00 61.38 110 ALA A C 1
ATOM 824 O O . ALA A 1 110 ? -12.094 4.056 7.122 1.00 61.38 110 ALA A O 1
ATOM 825 N N . THR A 1 111 ? -11.118 5.509 5.723 1.00 60.50 111 THR A N 1
ATOM 826 C CA . THR A 1 111 ? -11.450 6.699 6.527 1.00 60.50 111 THR A CA 1
ATOM 827 C C . THR A 1 111 ? -12.952 7.011 6.527 1.00 60.50 111 THR A C 1
ATOM 829 O O . THR A 1 111 ? -13.468 7.506 7.531 1.00 60.50 111 THR A O 1
ATOM 832 N N . GLY A 1 112 ? -13.674 6.684 5.448 1.00 62.91 112 GLY A N 1
ATOM 833 C CA . GLY A 1 112 ? -15.123 6.901 5.333 1.00 62.91 112 GLY A CA 1
ATOM 834 C C . GLY A 1 112 ? -15.971 6.062 6.298 1.00 62.91 112 GLY A C 1
ATOM 835 O O . GLY A 1 112 ? -16.948 6.559 6.848 1.00 62.91 112 GLY A O 1
ATOM 836 N N . LEU A 1 113 ? -15.582 4.812 6.567 1.00 65.38 113 LEU A N 1
ATOM 837 C CA . LEU A 1 113 ? -16.333 3.930 7.472 1.00 65.38 113 LEU A CA 1
ATOM 838 C C . LEU A 1 113 ? -16.175 4.335 8.944 1.00 65.38 113 LEU A C 1
ATOM 840 O O . LEU A 1 113 ? -17.159 4.397 9.671 1.00 65.38 113 LEU A O 1
ATOM 844 N N . LEU A 1 114 ? -14.957 4.672 9.381 1.00 68.44 114 LEU A N 1
ATOM 845 C CA . LEU A 1 114 ? -14.694 5.074 10.770 1.00 68.44 114 LEU A CA 1
ATOM 846 C C . LEU A 1 114 ? -15.334 6.428 11.109 1.00 68.44 114 LEU A C 1
ATOM 848 O O . LEU A 1 114 ? -15.851 6.620 12.208 1.00 68.44 114 LEU A O 1
ATOM 852 N N . SER A 1 115 ? -15.303 7.365 10.159 1.00 69.94 115 SER A N 1
ATOM 853 C CA . SER A 1 115 ? -15.957 8.666 10.312 1.00 69.94 115 SER A CA 1
ATOM 854 C C . SER A 1 115 ? -17.480 8.535 10.367 1.00 69.94 115 SER A C 1
ATOM 856 O O . SER A 1 115 ? -18.095 9.213 11.185 1.00 69.94 115 SER A O 1
ATOM 858 N N . ALA A 1 116 ? -18.077 7.620 9.594 1.00 71.94 116 ALA A N 1
ATOM 859 C CA . ALA A 1 116 ? -19.498 7.296 9.706 1.00 71.94 116 ALA A CA 1
ATOM 860 C C . ALA A 1 116 ? -19.849 6.717 11.090 1.00 71.94 116 ALA A C 1
ATOM 862 O O . ALA A 1 116 ? -20.781 7.196 11.727 1.00 71.94 116 ALA A O 1
ATOM 863 N N . THR A 1 117 ? -19.069 5.763 11.612 1.00 74.44 117 THR A N 1
ATOM 864 C CA . THR A 1 117 ? -19.312 5.194 12.952 1.00 74.44 117 THR A CA 1
ATOM 865 C C . THR A 1 117 ? -19.127 6.224 14.069 1.00 74.44 117 THR A C 1
ATOM 867 O O . THR A 1 117 ? -19.897 6.239 15.024 1.00 74.44 117 THR A O 1
ATOM 870 N N . LEU A 1 118 ? -18.124 7.105 13.965 1.00 77.69 118 LEU A N 1
ATOM 871 C CA . LEU A 1 118 ? -17.932 8.203 14.920 1.00 77.69 118 LEU A CA 1
ATOM 872 C C . LEU A 1 118 ? -19.074 9.224 14.861 1.00 77.69 118 LEU A C 1
ATOM 874 O O . LEU A 1 118 ? -19.470 9.739 15.903 1.00 77.69 118 LEU A O 1
ATOM 878 N N . ALA A 1 119 ? -19.606 9.504 13.669 1.00 80.81 119 ALA A N 1
ATOM 879 C CA . ALA A 1 119 ? -20.759 10.381 13.499 1.00 80.81 119 ALA A CA 1
ATOM 880 C C . ALA A 1 119 ? -22.027 9.782 14.130 1.00 80.81 119 ALA A C 1
ATOM 882 O O . ALA A 1 119 ? -22.763 10.502 14.802 1.00 80.81 119 ALA A O 1
ATOM 883 N N . GLU A 1 120 ? -22.237 8.473 13.982 1.00 81.19 120 GLU A N 1
ATOM 884 C CA . GLU A 1 120 ? -23.355 7.760 14.612 1.00 81.19 120 GLU A CA 1
ATOM 885 C C . GLU A 1 120 ? -23.217 7.738 16.144 1.00 81.19 120 GLU A C 1
ATOM 887 O O . GLU A 1 120 ? -24.168 8.016 16.868 1.00 81.19 120 GLU A O 1
ATOM 892 N N . LEU A 1 121 ? -22.003 7.520 16.663 1.00 79.62 121 LEU A N 1
ATOM 893 C CA . LEU A 1 121 ? -21.742 7.523 18.106 1.00 79.62 121 LEU A CA 1
ATOM 894 C C . LEU A 1 121 ? -21.945 8.911 18.738 1.00 79.62 121 LEU A C 1
ATOM 896 O O . LEU A 1 121 ? -22.376 9.034 19.886 1.00 79.62 121 LEU A O 1
ATOM 900 N N . ASP A 1 122 ? -21.634 9.973 17.994 1.00 82.50 122 ASP A N 1
ATOM 901 C CA . ASP A 1 122 ? -21.936 11.340 18.407 1.00 82.50 122 ASP A CA 1
ATOM 902 C C . ASP A 1 122 ? -23.448 11.626 18.365 1.00 82.50 122 ASP A C 1
ATOM 904 O O . ASP A 1 122 ? -23.964 12.326 19.238 1.00 82.50 122 ASP A O 1
ATOM 908 N N . HIS A 1 123 ? -24.181 11.034 17.416 1.00 76.50 123 HIS A N 1
ATOM 909 C CA . HIS A 1 123 ? -25.643 11.086 17.376 1.00 76.50 123 HIS A CA 1
ATOM 910 C C . HIS A 1 123 ? -26.268 10.412 18.610 1.00 76.50 123 HIS A C 1
ATOM 912 O O . HIS A 1 123 ? -27.070 11.038 19.309 1.00 76.50 123 HIS A O 1
ATOM 918 N N . ASP A 1 124 ? -25.817 9.203 18.954 1.00 77.69 124 ASP A N 1
ATOM 919 C CA . ASP A 1 124 ? -26.246 8.473 20.155 1.00 77.69 124 ASP A CA 1
ATOM 920 C C . ASP A 1 124 ? -25.941 9.258 21.440 1.00 77.69 124 ASP A C 1
ATOM 922 O O . ASP A 1 124 ? -26.772 9.345 22.349 1.00 77.69 124 ASP A O 1
ATOM 926 N N . ARG A 1 125 ? -24.772 9.911 21.515 1.00 78.94 125 ARG A N 1
ATOM 927 C CA . ARG A 1 125 ? -24.404 10.775 22.649 1.00 78.94 125 ARG A CA 1
ATOM 928 C C . ARG A 1 125 ? -25.376 11.943 22.815 1.00 78.94 125 ARG A C 1
ATOM 930 O O . ARG A 1 125 ? -25.732 12.275 23.946 1.00 78.94 125 ARG A O 1
ATOM 937 N N . ARG A 1 126 ? -25.781 12.585 21.716 1.00 80.06 126 ARG A N 1
ATOM 938 C CA . ARG A 1 126 ? -26.732 13.706 21.750 1.00 80.06 126 ARG A CA 1
ATOM 939 C C . ARG A 1 126 ? -28.130 13.247 22.164 1.00 80.06 126 ARG A C 1
ATOM 941 O O . ARG A 1 126 ? -28.773 13.959 22.924 1.00 80.06 126 ARG A O 1
ATOM 948 N N . ALA A 1 127 ? -28.565 12.062 21.733 1.00 77.56 127 ALA A N 1
ATOM 949 C CA . ALA A 1 127 ? -29.848 11.479 22.131 1.00 77.56 127 ALA A CA 1
ATOM 950 C C . ALA A 1 127 ? -29.899 11.100 23.625 1.00 77.56 127 ALA A C 1
ATOM 952 O O . ALA A 1 127 ? -30.961 11.141 24.244 1.00 77.56 127 ALA A O 1
ATOM 953 N N . LEU A 1 128 ? -28.748 10.760 24.213 1.00 69.00 128 LEU A N 1
ATOM 954 C CA . LEU A 1 128 ? -28.618 10.389 25.624 1.00 69.00 128 LEU A CA 1
ATOM 955 C C . LEU A 1 128 ? -28.416 11.575 26.575 1.00 69.00 128 LEU A C 1
ATOM 957 O O . LEU A 1 128 ? -28.526 11.374 27.783 1.00 69.00 128 LEU A O 1
ATOM 961 N N . MET A 1 129 ? -28.121 12.786 26.083 1.00 73.81 129 MET A N 1
ATOM 962 C CA . MET A 1 129 ? -28.195 14.002 26.899 1.00 73.81 129 MET A CA 1
ATOM 963 C C . MET A 1 129 ? -29.673 14.371 27.043 1.00 73.81 129 MET A C 1
ATOM 965 O O . MET A 1 129 ? -30.262 14.869 26.083 1.00 73.81 129 MET A O 1
ATOM 969 N N . PRO A 1 130 ? -30.304 14.142 28.208 1.00 58.75 130 PRO A N 1
ATOM 970 C CA . PRO A 1 130 ? -31.692 14.510 28.394 1.00 58.75 130 PRO A CA 1
ATOM 971 C C . PRO A 1 130 ? -31.747 16.029 28.278 1.00 58.75 130 PRO A C 1
ATOM 973 O O . PRO A 1 130 ? -31.144 16.740 29.086 1.00 58.75 130 PRO A O 1
ATOM 976 N N . THR A 1 1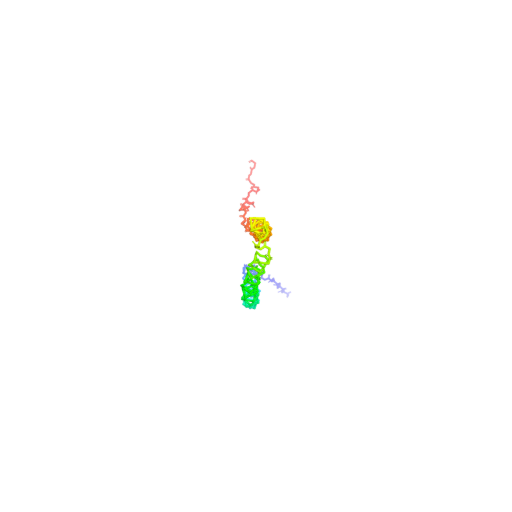31 ? -32.460 16.540 27.275 1.00 57.56 131 THR A N 1
ATOM 977 C CA . THR A 1 131 ? -32.996 17.892 27.411 1.00 57.56 131 THR A CA 1
ATOM 978 C C . THR A 1 131 ? -33.841 17.813 28.666 1.00 57.56 131 THR A C 1
ATOM 980 O O . THR A 1 131 ? -34.746 16.983 28.728 1.00 57.56 131 THR A O 1
ATOM 983 N N . GLY A 1 132 ? -33.448 18.557 29.700 1.00 55.47 132 GLY A N 1
ATOM 984 C CA . GLY A 1 132 ? -34.181 18.654 30.948 1.00 55.47 132 GLY A CA 1
ATOM 985 C C . GLY A 1 132 ? -35.583 19.135 30.630 1.00 55.47 132 GLY A C 1
ATOM 986 O O . GLY A 1 132 ? -35.846 20.331 30.595 1.00 55.47 132 GLY A O 1
ATOM 987 N N . GLN A 1 133 ? -36.464 18.185 30.356 1.00 48.56 133 GLN A N 1
ATOM 988 C CA . GLN A 1 133 ? -37.888 18.367 30.326 1.00 48.56 133 GLN A CA 1
ATOM 989 C C . GLN A 1 133 ? -38.274 18.499 31.798 1.00 48.56 133 GLN A C 1
ATOM 991 O O . GLN A 1 133 ? -38.666 17.546 32.465 1.00 48.56 133 GLN A O 1
ATOM 996 N N . ALA A 1 134 ? -38.059 19.706 32.327 1.00 50.34 134 ALA A N 1
ATOM 997 C CA . ALA A 1 134 ? -38.841 20.231 33.429 1.00 50.34 134 ALA A CA 1
ATOM 998 C C . ALA A 1 134 ? -40.261 20.448 32.890 1.00 50.34 134 ALA A C 1
ATOM 1000 O O . ALA A 1 134 ? -40.696 21.566 32.646 1.00 50.34 134 ALA A O 1
ATOM 1001 N N . ASP A 1 135 ? -40.938 19.331 32.636 1.00 51.44 135 ASP A N 1
ATOM 1002 C CA . ASP A 1 135 ? -42.374 19.240 32.412 1.00 51.44 135 ASP A CA 1
ATOM 1003 C C . ASP A 1 135 ? -43.012 19.068 33.783 1.00 51.44 135 ASP A C 1
ATOM 1005 O O . ASP A 1 135 ? -43.422 17.987 34.193 1.00 51.44 135 ASP A O 1
ATOM 1009 N N . HIS A 1 136 ? -42.932 20.136 34.564 1.00 51.97 136 HIS A N 1
ATOM 1010 C CA . HIS A 1 136 ? -43.680 20.342 35.793 1.00 51.97 136 HIS A CA 1
ATOM 1011 C C . HIS A 1 136 ? -43.917 21.841 35.882 1.00 51.97 136 HIS A C 1
ATOM 1013 O O . HIS A 1 136 ? -43.146 22.543 36.526 1.00 51.97 136 HIS A O 1
ATOM 1019 N N . GLN A 1 137 ? -44.913 22.323 35.137 1.00 50.94 137 GLN A N 1
ATOM 1020 C CA . GLN A 1 137 ? -45.951 23.199 35.684 1.00 50.94 137 GLN A CA 1
ATOM 1021 C C . GLN A 1 137 ? -47.082 23.354 34.645 1.00 50.94 137 GLN A C 1
ATOM 1023 O O . GLN A 1 137 ? -47.292 24.425 34.084 1.00 50.94 137 GLN A O 1
ATOM 1028 N N . ASP A 1 138 ? -47.803 22.264 34.374 1.00 58.28 138 ASP A N 1
ATOM 1029 C CA . ASP A 1 138 ? -49.246 22.419 34.202 1.00 58.28 138 ASP A CA 1
ATOM 1030 C C . ASP A 1 138 ? -49.835 22.642 35.608 1.00 58.28 138 ASP A C 1
ATOM 1032 O O . ASP A 1 138 ? -49.375 22.033 36.577 1.00 58.28 138 ASP A O 1
ATOM 1036 N N . ASP A 1 139 ? -50.868 23.478 35.676 1.00 53.47 139 ASP A N 1
ATOM 1037 C CA . ASP A 1 139 ? -51.813 23.676 36.786 1.00 53.47 139 ASP A CA 1
ATOM 1038 C C . ASP A 1 139 ? -51.487 24.672 37.927 1.00 53.47 139 ASP A C 1
ATOM 1040 O O . ASP A 1 139 ? -50.363 24.787 38.409 1.00 53.47 139 ASP A O 1
ATOM 1044 N N . GLU A 1 140 ? -52.564 25.342 38.371 1.00 49.47 140 GLU A N 1
ATOM 1045 C CA . GLU A 1 140 ? -52.716 26.450 39.348 1.00 49.47 140 GLU A CA 1
ATOM 1046 C C . GLU A 1 140 ? -52.259 27.852 38.868 1.00 49.47 140 GLU A C 1
ATOM 1048 O O . GLU A 1 140 ? -51.073 28.129 38.750 1.00 49.47 140 GLU A O 1
ATOM 1053 N N . ALA A 1 141 ? -53.112 28.855 38.614 1.00 42.19 141 ALA A N 1
ATOM 1054 C CA . ALA A 1 141 ? -54.504 29.117 38.996 1.00 42.19 141 ALA A CA 1
ATOM 1055 C C . ALA A 1 141 ? -55.108 30.238 38.092 1.00 42.19 141 ALA A C 1
ATOM 1057 O O . ALA A 1 141 ? -54.340 30.958 37.446 1.00 42.19 141 ALA A O 1
ATOM 1058 N N . PRO A 1 142 ? -56.449 30.391 38.028 1.00 59.62 142 PRO A N 1
ATOM 1059 C CA . PRO A 1 142 ? -57.139 31.458 37.282 1.00 59.62 142 PRO A CA 1
ATOM 1060 C C . PRO A 1 142 ? -56.983 32.870 37.869 1.00 59.62 142 PRO A C 1
ATOM 1062 O O . PRO A 1 142 ? -56.768 32.998 39.097 1.00 59.62 142 PRO A O 1
#

Sequence (142 aa):
MAESTTPSTSPGGLLSSLRGLMATLLAIFQTRLALLATELEEEKLRLLKVLAWGAVALLLGGMGLLFAAAFITVLFWDEHRLLALGLMAAFFVLACMVAVSRANAHWQAATGLLSATLAELDHDRRALMPTGQADHQDDEAP

pLDDT: mean 78.97, std 13.89, range [42.19, 96.75]

Secondary structure (DSSP, 8-state):
----------TTHHHHHHHHHHHHHHHHHHHHHHHHHHHHHHHHHHHHHHHHHHHHHHHHHHHHHHHHHHHHHHHTHHHHHHHHHHHHHHHHHHHHHHHHHHHHHHHHHHHHHHHHHHHHHHHHHHHHS-------------

Foldseek 3Di:
DDDDPDPDPDPCPVVVVVVVVVVVVVVVVVVVVVVVVVVVVVVVVVVVVCVVVVVVCCVVVVVVLVVVLVVQLVVCVPPCNPVSNVVSVVVVVVVVVVVVVVVVVVVVVVVVVVVVVVVVVVVVVVVPPDPPPPVPDDDDDD